Protein AF-T1DEN0-F1 (afdb_monomer_lite)

Sequence (115 aa):
NLKRNLELVDELGVVARQMGRTPAQLALAWVLSRGHDVVPIPGTKRRTYLEENVAAVDVSLTAADLARIEKAVPADLVAGERYPPALQAQAGRWETTGFPSAGHAERGHRRGPRA

pLDDT: mean 83.82, std 19.71, range [38.75, 98.19]

InterPro domains:
  IPR023210 NADP-dependent oxidoreductase domain [PF00248] (3-72)
  IPR036812 NAD(P)-dependent oxidoreductase domain superfamily [G3DSA:3.20.20.100] (1-101)
  IPR036812 NAD(P)-dependent oxidoreductase domain superfamily [SSF51430] (3-83)
  IPR050791 Aldo/Keto Reductase [PTHR43625] (1-93)

Foldseek 3Di:
DVVLVVQLLVLCQVLQVVVVAGSLLLVLLLQVVPDPPGDDDDDDPDPVVVVNNVCSVVDDADPVSNVSSCVSHPPVSDDDDPDDPVCVVVPPCCVVPDDPPPPPPPPPDDDDDDD

Radius of gyration: 21.9 Å; chains: 1; bounding box: 55×48×52 Å

Organism: NCBI:txid410659

Structure (mmCIF, N/CA/C/O backbone):
data_AF-T1DEN0-F1
#
_entry.id   AF-T1DEN0-F1
#
loop_
_atom_site.group_PDB
_atom_site.id
_atom_site.type_symbol
_atom_site.label_atom_id
_atom_site.label_alt_id
_atom_site.label_comp_id
_atom_site.label_asym_id
_atom_site.label_entity_id
_atom_site.label_seq_id
_atom_site.pdbx_PDB_ins_code
_atom_site.Cartn_x
_atom_site.Cartn_y
_atom_site.Cartn_z
_atom_site.occupancy
_atom_site.B_iso_or_equiv
_atom_site.auth_seq_id
_atom_site.auth_comp_id
_atom_site.auth_asym_id
_atom_site.auth_atom_id
_atom_site.pdbx_PDB_model_num
ATOM 1 N N . ASN A 1 1 ? 8.045 9.353 -15.434 1.00 86.88 1 ASN A N 1
ATOM 2 C CA . ASN A 1 1 ? 7.474 8.338 -14.516 1.00 86.88 1 ASN A CA 1
ATOM 3 C C . ASN A 1 1 ? 7.152 8.909 -13.142 1.00 86.88 1 ASN A C 1
ATOM 5 O O . ASN A 1 1 ? 5.986 8.886 -12.790 1.00 86.88 1 ASN A O 1
ATOM 9 N N . LEU A 1 2 ? 8.120 9.479 -12.404 1.00 89.88 2 LEU A N 1
ATOM 10 C CA . LEU A 1 2 ? 7.921 9.890 -11.001 1.00 89.88 2 LEU A CA 1
ATOM 11 C C . LEU A 1 2 ? 6.666 10.749 -10.752 1.00 89.88 2 LEU A C 1
ATOM 13 O O . LEU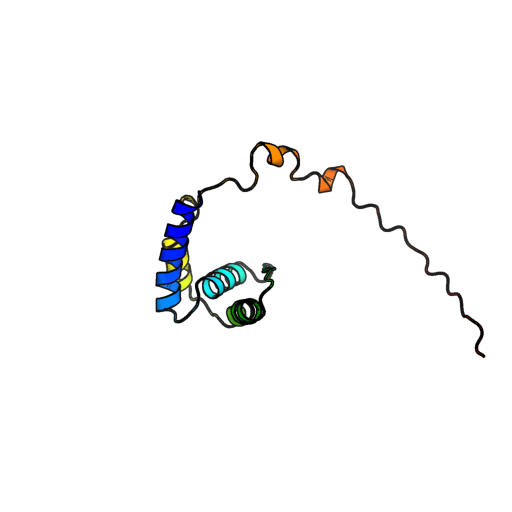 A 1 2 ? 5.817 10.322 -9.985 1.00 89.88 2 LEU A O 1
ATOM 17 N N . LYS A 1 3 ? 6.518 11.903 -11.423 1.00 93.56 3 LYS A N 1
ATOM 18 C CA . LYS A 1 3 ? 5.355 12.797 -11.239 1.00 93.56 3 LYS A CA 1
ATOM 19 C C . LYS A 1 3 ? 4.015 12.067 -11.410 1.00 93.56 3 LYS A C 1
ATOM 21 O O . LYS A 1 3 ? 3.174 12.129 -10.529 1.00 93.56 3 LYS A O 1
ATOM 26 N N . ARG A 1 4 ? 3.862 11.323 -12.509 1.00 92.38 4 ARG A N 1
ATOM 27 C CA . ARG A 1 4 ? 2.643 10.559 -12.810 1.00 92.38 4 ARG A CA 1
ATOM 28 C C . ARG A 1 4 ? 2.337 9.498 -11.753 1.00 92.38 4 ARG A C 1
ATOM 30 O O . ARG A 1 4 ? 1.192 9.321 -11.371 1.00 92.38 4 ARG A O 1
ATOM 37 N N . ASN A 1 5 ? 3.360 8.810 -11.254 1.00 94.31 5 ASN A N 1
ATOM 38 C CA . ASN A 1 5 ? 3.154 7.806 -10.214 1.00 94.31 5 ASN A CA 1
ATOM 39 C C . ASN A 1 5 ? 2.849 8.449 -8.853 1.00 94.31 5 ASN A C 1
ATOM 41 O O . ASN A 1 5 ? 2.134 7.847 -8.064 1.00 94.31 5 ASN A O 1
ATOM 45 N N . LEU A 1 6 ? 3.346 9.661 -8.577 1.00 96.00 6 LEU A N 1
ATOM 46 C CA . LEU A 1 6 ? 2.977 10.407 -7.370 1.00 96.00 6 LEU A CA 1
ATOM 47 C C . LEU A 1 6 ? 1.505 10.828 -7.389 1.00 96.00 6 LEU A C 1
ATOM 49 O O . LEU A 1 6 ? 0.848 10.687 -6.369 1.00 96.00 6 LEU A O 1
ATOM 53 N N . GLU A 1 7 ? 0.970 11.228 -8.546 1.00 95.88 7 GLU A N 1
ATOM 54 C CA . GLU A 1 7 ? -0.466 11.516 -8.697 1.00 95.88 7 GLU A CA 1
ATOM 55 C C . GLU A 1 7 ? -1.320 10.284 -8.326 1.00 95.88 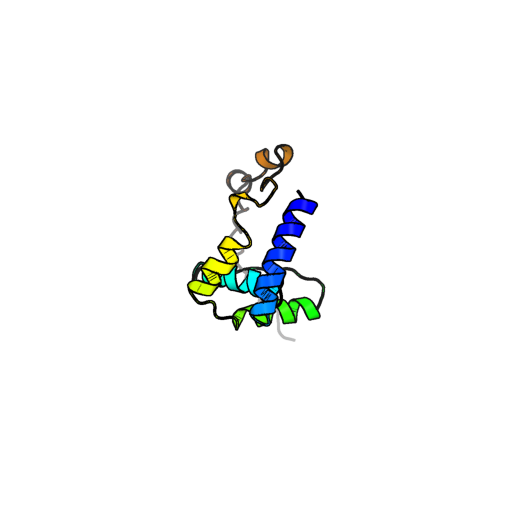7 GLU A C 1
ATOM 57 O O . GLU A 1 7 ? -2.289 10.400 -7.583 1.00 95.88 7 GLU A O 1
ATOM 62 N N . LEU A 1 8 ? -0.909 9.078 -8.737 1.00 96.00 8 LEU A N 1
ATOM 63 C CA . LEU A 1 8 ? -1.580 7.831 -8.337 1.00 96.00 8 LEU A CA 1
ATOM 64 C C . LEU A 1 8 ? -1.437 7.526 -6.835 1.00 96.00 8 LEU A C 1
ATOM 66 O O . LEU A 1 8 ? -2.363 7.009 -6.209 1.00 96.00 8 LEU A O 1
ATOM 70 N N . VAL A 1 9 ? -0.282 7.835 -6.238 1.00 96.12 9 VAL A N 1
ATOM 71 C CA . VAL A 1 9 ? -0.066 7.688 -4.788 1.00 96.12 9 VAL A CA 1
ATOM 72 C C . VAL A 1 9 ? -0.961 8.650 -4.003 1.00 96.12 9 VAL A C 1
ATOM 74 O O . VAL A 1 9 ? -1.483 8.266 -2.955 1.00 96.12 9 VAL A O 1
ATOM 77 N N . ASP A 1 10 ? -1.178 9.866 -4.505 1.00 97.31 10 ASP A N 1
ATOM 78 C CA . ASP A 1 10 ? -2.067 10.849 -3.884 1.00 97.31 10 ASP A CA 1
ATOM 79 C C . ASP A 1 10 ? -3.527 10.372 -3.900 1.00 97.31 10 ASP A C 1
ATOM 81 O O . ASP A 1 10 ? -4.201 10.436 -2.864 1.00 97.31 10 ASP A O 1
ATOM 85 N N . GLU A 1 11 ? -3.986 9.811 -5.023 1.00 97.31 11 GLU A N 1
ATOM 86 C CA . GLU A 1 11 ? -5.315 9.193 -5.150 1.00 97.31 11 GLU A CA 1
ATOM 87 C C . GLU A 1 11 ? -5.487 8.006 -4.193 1.00 97.31 11 GLU A C 1
ATOM 89 O O . GLU A 1 11 ? -6.466 7.934 -3.441 1.00 97.31 11 GLU A O 1
ATOM 94 N N . LEU A 1 12 ? -4.494 7.111 -4.118 1.00 97.69 12 LEU A N 1
ATOM 95 C CA . LEU A 1 12 ? -4.487 6.035 -3.124 1.00 97.69 12 LEU A CA 1
ATOM 96 C C . LEU A 1 12 ? -4.538 6.594 -1.695 1.00 97.69 12 LEU A C 1
ATOM 98 O O . LEU A 1 12 ? -5.208 6.037 -0.824 1.00 97.69 12 LEU A O 1
ATOM 102 N N . GLY A 1 13 ? -3.868 7.720 -1.449 1.00 97.88 13 GLY A N 1
ATOM 103 C CA . GLY A 1 13 ? -3.889 8.411 -0.168 1.00 97.88 13 GLY A CA 1
ATOM 104 C C . GLY A 1 13 ? -5.263 8.958 0.211 1.00 97.88 13 GLY A C 1
ATOM 105 O O . GLY A 1 13 ? -5.611 8.930 1.392 1.00 97.88 13 GLY A O 1
ATOM 106 N N . VAL A 1 14 ? -6.074 9.410 -0.750 1.00 98.19 14 VAL A N 1
ATOM 107 C CA . VAL A 1 14 ? -7.476 9.791 -0.501 1.00 98.19 14 VAL A CA 1
ATOM 108 C C . VAL A 1 14 ? -8.271 8.585 -0.006 1.00 98.19 14 VAL A C 1
ATOM 110 O O . VAL A 1 14 ? -8.949 8.686 1.020 1.00 98.19 14 VAL A O 1
ATOM 113 N N . VAL A 1 15 ? -8.143 7.443 -0.685 1.00 97.81 15 VAL A N 1
ATOM 114 C CA . VAL A 1 15 ? -8.833 6.199 -0.309 1.00 97.81 15 VAL A CA 1
ATOM 115 C C . VAL A 1 15 ? -8.386 5.724 1.073 1.00 97.81 15 VAL A C 1
ATOM 117 O O . VAL A 1 15 ? -9.222 5.452 1.933 1.00 97.81 15 VAL A O 1
ATOM 120 N N . ALA A 1 16 ? -7.079 5.703 1.331 1.00 97.56 16 ALA A N 1
ATOM 121 C CA . ALA A 1 16 ? -6.526 5.283 2.615 1.00 97.56 16 ALA A CA 1
ATOM 122 C C . ALA A 1 16 ? -7.043 6.144 3.773 1.00 97.56 16 ALA A C 1
ATOM 124 O O . ALA A 1 16 ? -7.519 5.604 4.774 1.00 97.56 16 ALA A O 1
ATOM 125 N N . ARG A 1 17 ? -7.059 7.475 3.612 1.00 97.88 17 ARG A N 1
ATOM 126 C CA . ARG A 1 17 ? -7.604 8.393 4.626 1.00 97.88 17 ARG A CA 1
ATOM 127 C C . ARG A 1 17 ? -9.079 8.134 4.916 1.00 97.88 17 ARG A C 1
ATOM 129 O O . ARG A 1 17 ? -9.470 8.149 6.078 1.00 97.88 17 ARG A O 1
ATOM 136 N N . GLN A 1 18 ? -9.886 7.860 3.892 1.00 96.62 18 GLN A N 1
ATOM 137 C CA . GLN A 1 18 ? -11.307 7.529 4.064 1.00 96.62 18 GLN A CA 1
ATOM 138 C C . GLN A 1 18 ? -11.519 6.226 4.845 1.00 96.62 18 GLN A C 1
ATOM 140 O O . GLN A 1 18 ? -12.555 6.063 5.482 1.00 96.62 18 GLN A O 1
ATOM 145 N N . MET A 1 19 ? -10.535 5.327 4.825 1.00 95.56 19 MET A N 1
ATOM 146 C CA . MET A 1 19 ? -10.531 4.067 5.571 1.00 95.56 19 MET A CA 1
ATOM 147 C C . MET A 1 19 ? -9.784 4.161 6.913 1.00 95.56 19 MET A C 1
ATOM 149 O O . MET A 1 19 ? -9.638 3.153 7.605 1.00 95.56 19 MET A O 1
ATOM 153 N N . GLY A 1 20 ? -9.275 5.343 7.282 1.00 96.56 20 GLY A N 1
ATOM 154 C CA . GLY A 1 20 ? -8.473 5.536 8.493 1.00 96.56 20 GLY A CA 1
ATOM 155 C C . GLY A 1 20 ? -7.124 4.808 8.466 1.00 96.56 20 GLY A C 1
ATOM 156 O O . GLY A 1 20 ? -6.616 4.427 9.518 1.00 96.56 20 GLY A O 1
ATOM 157 N N . ARG A 1 21 ? -6.557 4.574 7.277 1.00 97.56 21 ARG A N 1
ATOM 158 C CA . ARG A 1 21 ? -5.284 3.867 7.059 1.00 97.56 21 ARG A CA 1
ATOM 159 C C . ARG A 1 21 ? -4.252 4.767 6.392 1.00 97.56 21 ARG A C 1
ATOM 161 O O . ARG A 1 21 ? -4.591 5.788 5.791 1.00 97.56 21 ARG A O 1
ATOM 168 N N . THR A 1 22 ? -2.984 4.372 6.463 1.00 97.25 22 THR A N 1
ATOM 169 C CA . THR A 1 22 ? -1.934 4.999 5.652 1.00 97.25 22 THR A CA 1
ATOM 170 C C . THR A 1 22 ? -1.909 4.416 4.233 1.00 97.25 22 THR A C 1
ATOM 172 O O . THR A 1 22 ? -2.371 3.289 4.019 1.00 97.25 22 THR A O 1
ATOM 175 N N . PRO A 1 23 ? -1.343 5.133 3.241 1.00 96.75 23 PRO A N 1
ATOM 176 C CA . PRO A 1 23 ? -1.167 4.584 1.897 1.00 96.75 23 PRO A CA 1
ATOM 177 C C . PRO A 1 23 ? -0.338 3.291 1.888 1.00 96.75 23 PRO A C 1
ATOM 179 O O . PRO A 1 23 ? -0.658 2.367 1.146 1.00 96.75 23 PRO A O 1
ATOM 182 N N . ALA A 1 24 ? 0.698 3.198 2.733 1.00 96.12 24 ALA A N 1
ATOM 183 C CA . ALA A 1 24 ? 1.544 2.007 2.813 1.00 96.12 24 ALA A CA 1
ATOM 184 C C . ALA A 1 24 ? 0.784 0.805 3.389 1.00 96.12 24 ALA A C 1
ATOM 186 O O . ALA A 1 24 ? 0.873 -0.293 2.839 1.00 96.12 24 ALA A O 1
ATOM 187 N N . GLN A 1 25 ? -0.017 1.019 4.439 1.00 97.94 25 GLN A N 1
ATOM 188 C CA . GLN A 1 25 ? -0.888 -0.016 4.995 1.00 97.94 25 GLN A CA 1
ATOM 189 C C . GLN A 1 25 ? -1.890 -0.520 3.964 1.00 97.94 25 GLN A C 1
ATOM 191 O O . GLN A 1 25 ? -2.036 -1.727 3.795 1.00 97.94 25 GLN A O 1
ATOM 196 N N . LEU A 1 26 ? -2.551 0.395 3.249 1.00 97.94 26 LEU A N 1
ATOM 197 C CA . LEU A 1 26 ? -3.541 0.029 2.242 1.00 97.94 26 LEU A CA 1
ATOM 198 C C . LEU A 1 26 ? -2.911 -0.757 1.083 1.00 97.94 26 LEU A C 1
ATOM 200 O O . LEU A 1 26 ? -3.469 -1.762 0.648 1.00 97.94 26 LEU A O 1
ATOM 204 N N . ALA A 1 27 ? -1.727 -0.343 0.626 1.00 97.12 27 ALA A N 1
ATOM 205 C CA . ALA A 1 27 ? -0.988 -1.047 -0.417 1.00 97.12 27 ALA A CA 1
ATOM 206 C C . ALA A 1 27 ? -0.582 -2.465 0.020 1.00 97.12 27 ALA A C 1
ATOM 208 O O . ALA A 1 27 ? -0.773 -3.420 -0.732 1.00 97.12 27 ALA A O 1
ATOM 209 N N . LEU A 1 28 ? -0.053 -2.627 1.237 1.00 98.06 28 LEU A N 1
ATOM 210 C CA . LEU A 1 28 ? 0.340 -3.939 1.761 1.00 98.06 28 LEU A CA 1
ATOM 211 C C . LEU A 1 28 ? -0.864 -4.854 1.995 1.00 98.06 28 LEU A C 1
ATOM 213 O O . LEU A 1 28 ? -0.808 -6.024 1.624 1.00 98.06 28 LEU A O 1
ATOM 217 N N . ALA A 1 29 ? -1.960 -4.322 2.535 1.00 98.00 29 ALA A N 1
ATOM 218 C CA . ALA A 1 29 ? -3.209 -5.059 2.707 1.00 98.00 29 ALA A CA 1
ATOM 219 C C . ALA A 1 29 ? -3.768 -5.546 1.362 1.00 98.00 29 ALA A C 1
ATOM 221 O O . ALA A 1 29 ? -4.196 -6.695 1.240 1.00 98.00 29 ALA A O 1
ATOM 222 N N . TRP A 1 30 ? -3.695 -4.709 0.320 1.00 97.81 30 TRP A N 1
ATOM 223 C CA . TRP A 1 30 ? -4.078 -5.116 -1.030 1.00 97.81 30 TRP A CA 1
ATOM 224 C C . TRP A 1 30 ? -3.195 -6.260 -1.544 1.00 97.81 30 TRP A C 1
ATOM 226 O O . TRP A 1 30 ? -3.737 -7.245 -2.040 1.00 97.81 30 TRP A O 1
ATOM 236 N N . VAL A 1 31 ? -1.867 -6.203 -1.365 1.00 97.06 31 VAL A N 1
ATOM 237 C CA . VAL A 1 31 ? -0.961 -7.301 -1.769 1.00 97.06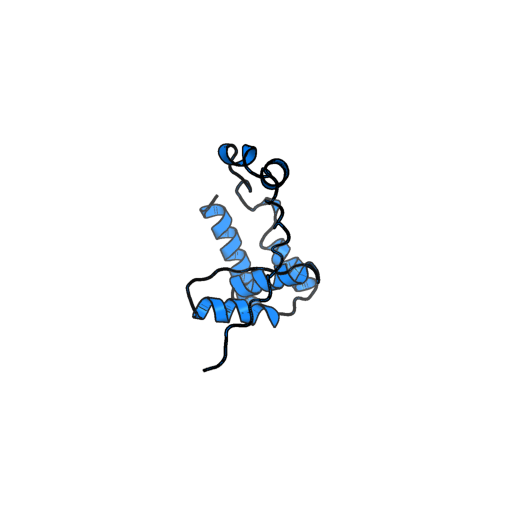 31 VAL A CA 1
ATOM 238 C C . VAL A 1 31 ? -1.298 -8.602 -1.036 1.00 97.06 31 VAL A C 1
ATOM 240 O O . VAL A 1 31 ? -1.433 -9.644 -1.675 1.00 97.06 31 VAL A O 1
ATOM 243 N N . LEU A 1 32 ? -1.492 -8.538 0.282 1.00 97.00 32 LEU A N 1
ATOM 244 C CA . LEU A 1 32 ? -1.867 -9.691 1.110 1.00 97.00 32 LEU A CA 1
ATOM 245 C C . LEU A 1 32 ? -3.213 -10.302 0.685 1.00 97.00 32 LEU A C 1
ATOM 247 O O . LEU A 1 32 ? -3.418 -11.504 0.813 1.00 97.00 32 LEU A O 1
ATOM 251 N N . SER A 1 33 ? -4.120 -9.503 0.118 1.00 96.69 33 SER A N 1
ATOM 252 C CA . SER A 1 33 ? -5.424 -9.974 -0.365 1.00 96.69 33 SER A CA 1
ATOM 253 C C . SER A 1 33 ? -5.380 -10.743 -1.696 1.00 96.69 33 SER A C 1
ATOM 255 O O . SER A 1 33 ? -6.432 -11.119 -2.218 1.00 96.69 33 SER A O 1
ATOM 257 N N . ARG A 1 34 ? -4.208 -10.912 -2.332 1.00 95.81 34 ARG A N 1
ATOM 258 C CA . ARG A 1 34 ? -4.077 -11.562 -3.659 1.00 95.81 34 ARG A CA 1
ATOM 259 C C . ARG A 1 34 ? -3.957 -13.076 -3.611 1.00 95.81 34 ARG A C 1
ATOM 261 O O . ARG A 1 34 ? -4.197 -13.715 -4.629 1.00 95.81 34 ARG A O 1
ATOM 268 N N . GLY A 1 35 ? -3.676 -13.641 -2.447 1.00 93.50 35 GLY A N 1
ATOM 269 C CA . GLY A 1 35 ? -3.624 -15.082 -2.261 1.00 93.50 35 GLY A CA 1
ATOM 270 C C . GLY A 1 35 ? -2.914 -15.441 -0.967 1.00 93.50 35 GLY A C 1
ATOM 271 O O . GLY A 1 35 ? -2.098 -14.674 -0.460 1.00 93.50 35 GLY A O 1
ATOM 272 N N . HIS A 1 36 ? -3.213 -16.623 -0.435 1.00 91.88 36 HIS A N 1
ATOM 273 C CA . HIS A 1 36 ? -2.546 -17.143 0.764 1.00 91.88 36 HIS A CA 1
ATOM 274 C C . HIS A 1 36 ? -1.069 -17.501 0.524 1.00 91.88 36 HIS A C 1
ATOM 276 O O . HIS A 1 36 ? -0.311 -17.687 1.472 1.00 91.88 36 HIS A O 1
ATOM 282 N N . ASP A 1 37 ? -0.666 -17.598 -0.738 1.00 96.31 37 ASP A N 1
ATOM 283 C CA . ASP A 1 37 ? 0.682 -17.856 -1.234 1.00 96.31 37 ASP A CA 1
ATOM 284 C C . ASP A 1 37 ? 1.471 -16.569 -1.546 1.00 96.31 37 ASP A C 1
ATOM 286 O O . ASP A 1 37 ? 2.633 -16.632 -1.952 1.00 96.31 37 ASP A O 1
ATOM 290 N N . VAL A 1 38 ? 0.876 -15.392 -1.321 1.00 95.38 38 VAL A N 1
ATOM 291 C CA . VAL A 1 38 ? 1.515 -14.092 -1.549 1.00 95.38 38 VAL A CA 1
ATOM 292 C C . VAL A 1 38 ? 2.054 -13.532 -0.234 1.00 95.38 38 VAL A C 1
ATOM 294 O O . VAL A 1 38 ? 1.300 -13.133 0.650 1.00 95.38 38 VAL A O 1
ATOM 297 N N . VAL A 1 39 ? 3.383 -13.447 -0.120 1.00 95.12 39 VAL A N 1
ATOM 298 C CA . VAL A 1 39 ? 4.066 -12.913 1.070 1.00 95.12 39 VAL A CA 1
ATOM 299 C C . VAL A 1 39 ? 4.881 -11.667 0.693 1.00 95.12 39 VAL A C 1
ATOM 301 O O . VAL A 1 39 ? 5.943 -11.798 0.078 1.00 95.12 39 VAL A O 1
ATOM 304 N N . PRO A 1 40 ? 4.423 -10.444 1.029 1.00 94.88 40 PRO A N 1
ATOM 305 C CA . PRO A 1 40 ? 5.201 -9.237 0.781 1.00 94.88 40 PRO A CA 1
ATOM 306 C C . PRO A 1 40 ? 6.432 -9.188 1.697 1.00 94.88 40 PRO A C 1
ATOM 308 O O . PRO A 1 40 ? 6.357 -9.516 2.879 1.00 94.88 40 PRO A O 1
ATOM 311 N N . ILE A 1 41 ? 7.560 -8.706 1.167 1.00 96.62 41 ILE A N 1
ATOM 312 C CA . ILE A 1 41 ? 8.815 -8.523 1.919 1.00 96.62 41 ILE A CA 1
ATOM 313 C C . ILE A 1 41 ? 9.158 -7.023 1.953 1.00 96.62 41 ILE A C 1
ATOM 315 O O . ILE A 1 41 ? 10.087 -6.578 1.270 1.00 96.62 41 ILE A O 1
ATOM 319 N N . PRO A 1 42 ? 8.375 -6.191 2.670 1.00 95.50 42 PRO A N 1
ATOM 320 C CA . PRO A 1 42 ? 8.598 -4.755 2.676 1.00 95.50 42 PRO A CA 1
ATOM 321 C C . PRO A 1 42 ? 9.875 -4.406 3.445 1.00 95.50 42 PRO A C 1
ATOM 323 O O . PRO A 1 42 ? 10.000 -4.653 4.644 1.00 95.50 42 PRO A O 1
ATOM 326 N N . GLY A 1 43 ? 10.827 -3.786 2.751 1.00 95.75 43 GLY A N 1
ATOM 327 C CA . GLY A 1 43 ? 12.057 -3.282 3.352 1.00 95.75 43 GLY A CA 1
ATOM 328 C C . GLY A 1 43 ? 11.895 -1.858 3.883 1.00 95.75 43 GLY A C 1
ATOM 329 O O . GLY A 1 43 ? 11.414 -0.970 3.182 1.00 95.75 43 GLY A O 1
ATOM 330 N N . THR A 1 44 ? 12.362 -1.604 5.103 1.00 96.81 44 THR A N 1
ATOM 331 C CA . THR A 1 44 ? 12.483 -0.250 5.660 1.00 96.81 44 THR A CA 1
ATOM 332 C C . THR A 1 44 ? 13.678 -0.157 6.604 1.00 96.81 44 THR A C 1
ATOM 334 O O . THR A 1 44 ? 14.065 -1.134 7.236 1.00 96.81 44 THR A O 1
ATOM 337 N N . LYS A 1 45 ? 14.269 1.038 6.707 1.00 97.81 45 LYS A N 1
ATOM 338 C CA . LYS A 1 45 ? 15.350 1.352 7.660 1.00 97.81 45 LYS A CA 1
ATOM 339 C C . LYS A 1 45 ? 14.842 2.015 8.946 1.00 97.81 45 LYS A C 1
ATOM 341 O O . LYS A 1 45 ? 15.625 2.261 9.856 1.00 97.81 45 LYS A O 1
ATOM 346 N N . ARG A 1 46 ? 13.555 2.373 9.002 1.00 98.19 46 ARG A N 1
ATOM 347 C CA . ARG A 1 46 ? 12.947 3.143 10.096 1.00 98.19 46 ARG A CA 1
ATOM 348 C C . ARG A 1 46 ? 11.952 2.278 10.854 1.00 98.19 46 ARG A C 1
ATOM 350 O O . ARG A 1 46 ? 11.046 1.720 10.240 1.00 98.19 46 ARG A O 1
ATOM 357 N N . ARG A 1 47 ? 12.100 2.225 12.181 1.00 97.94 47 ARG A N 1
ATOM 358 C CA . ARG A 1 47 ? 11.228 1.442 13.068 1.00 97.94 47 ARG A CA 1
ATOM 359 C C . ARG A 1 47 ? 9.758 1.855 12.962 1.00 97.94 47 ARG A C 1
ATOM 361 O O . ARG A 1 47 ? 8.907 0.988 12.871 1.00 97.94 47 ARG A O 1
ATOM 368 N N . THR A 1 48 ? 9.476 3.151 12.874 1.00 97.25 48 THR A N 1
ATOM 369 C CA . THR A 1 48 ? 8.103 3.658 12.714 1.00 97.25 48 THR A CA 1
ATOM 370 C C . THR A 1 48 ? 7.411 3.098 11.470 1.00 97.25 48 THR A C 1
ATOM 372 O O . THR A 1 48 ? 6.248 2.724 11.521 1.00 97.25 48 THR A O 1
ATOM 375 N N . TYR A 1 49 ? 8.135 2.961 10.356 1.00 97.25 49 TYR A N 1
ATOM 376 C CA . TYR A 1 49 ? 7.588 2.356 9.138 1.00 97.25 49 TYR A CA 1
ATOM 377 C C . TYR A 1 49 ? 7.502 0.836 9.222 1.00 97.25 49 TYR A C 1
ATOM 379 O O . TYR A 1 49 ? 6.663 0.244 8.559 1.00 97.25 49 TYR A O 1
ATOM 387 N N . LEU A 1 50 ? 8.358 0.189 10.018 1.00 97.56 50 LEU A N 1
ATOM 388 C CA . LEU A 1 50 ? 8.205 -1.237 10.296 1.00 97.56 50 LEU A CA 1
ATOM 389 C C . LEU A 1 50 ? 6.888 -1.475 11.041 1.00 97.56 50 LEU A C 1
ATOM 391 O O . LEU A 1 50 ? 6.118 -2.336 10.639 1.00 97.56 50 LEU A O 1
ATOM 395 N N . GLU A 1 51 ? 6.622 -0.686 12.080 1.00 96.88 51 GLU A N 1
ATOM 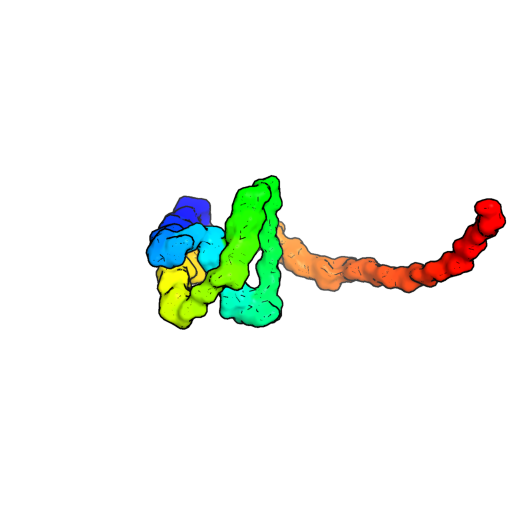396 C CA . GLU A 1 51 ? 5.38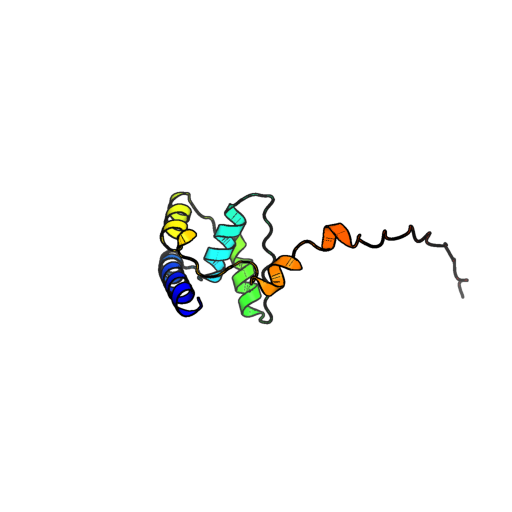2 -0.747 12.861 1.00 96.88 51 GLU A CA 1
ATOM 397 C C . GLU A 1 51 ? 4.156 -0.467 11.977 1.00 96.88 51 GLU A C 1
ATOM 399 O O . GLU A 1 51 ? 3.183 -1.219 12.014 1.00 96.88 51 GLU A O 1
ATOM 404 N N . GLU A 1 52 ? 4.234 0.545 11.108 1.00 96.75 52 GLU A N 1
ATOM 405 C CA . GLU A 1 52 ? 3.188 0.847 10.125 1.00 96.75 52 GLU A CA 1
ATOM 406 C C . GLU A 1 52 ? 2.942 -0.315 9.148 1.00 96.75 52 GLU A C 1
ATOM 408 O O . GLU A 1 52 ? 1.790 -0.693 8.934 1.00 96.75 52 GLU A O 1
ATOM 413 N N . ASN A 1 53 ? 4.008 -0.908 8.597 1.00 97.56 53 ASN A N 1
ATOM 414 C CA . ASN A 1 53 ? 3.924 -2.036 7.667 1.00 97.56 53 ASN A CA 1
ATOM 415 C C . ASN A 1 53 ? 3.340 -3.287 8.331 1.00 97.56 53 ASN A C 1
ATOM 417 O O . ASN A 1 53 ? 2.546 -3.988 7.712 1.00 97.56 53 ASN A O 1
ATOM 421 N N . VAL A 1 54 ? 3.726 -3.571 9.580 1.00 97.19 54 VAL A N 1
ATOM 422 C CA . VAL A 1 54 ? 3.204 -4.715 10.343 1.00 97.19 54 VAL A CA 1
ATOM 423 C C . VAL A 1 54 ? 1.707 -4.555 10.577 1.00 97.19 54 VAL A C 1
ATOM 425 O O . VAL A 1 54 ? 0.966 -5.498 10.340 1.00 97.19 54 VAL A O 1
ATOM 428 N N . ALA A 1 55 ? 1.238 -3.358 10.936 1.00 97.00 55 ALA A N 1
ATOM 429 C CA . ALA A 1 55 ? -0.185 -3.092 11.153 1.00 97.00 55 ALA A CA 1
ATOM 430 C C . ALA A 1 55 ? -1.067 -3.269 9.895 1.00 97.00 55 ALA A C 1
ATOM 432 O O . ALA A 1 55 ? -2.292 -3.266 10.001 1.00 97.00 55 ALA A O 1
ATOM 433 N N . ALA A 1 56 ? -0.481 -3.441 8.703 1.00 97.56 56 ALA A N 1
ATOM 434 C CA . ALA A 1 56 ? -1.230 -3.759 7.489 1.00 97.56 56 ALA A CA 1
ATOM 435 C C . ALA A 1 56 ? -1.886 -5.151 7.527 1.00 97.56 56 ALA A C 1
ATOM 437 O O . ALA A 1 56 ? -2.886 -5.357 6.843 1.00 97.56 56 ALA A O 1
ATOM 438 N N . VAL A 1 57 ? -1.359 -6.095 8.319 1.00 96.19 57 VAL A N 1
ATOM 439 C CA . VAL A 1 57 ? -1.908 -7.465 8.412 1.00 96.19 57 VAL A CA 1
ATOM 440 C C . VAL A 1 57 ? -3.302 -7.504 9.039 1.00 96.19 57 VAL A C 1
ATOM 442 O O . VAL A 1 57 ? -4.080 -8.405 8.747 1.00 96.19 57 VAL A O 1
ATOM 445 N N . ASP A 1 58 ? -3.633 -6.500 9.853 1.00 96.06 58 ASP A N 1
ATOM 446 C CA . ASP A 1 58 ? -4.928 -6.377 10.527 1.00 96.06 58 ASP A CA 1
ATOM 447 C C . ASP A 1 58 ? -5.971 -5.638 9.667 1.00 96.06 58 ASP A C 1
ATOM 449 O O . ASP A 1 58 ? -7.115 -5.427 10.082 1.00 96.06 58 ASP A O 1
ATOM 453 N N . VAL A 1 59 ? -5.598 -5.202 8.459 1.00 97.00 59 VAL A N 1
ATOM 454 C CA . VAL A 1 59 ? -6.496 -4.495 7.543 1.00 97.00 59 VAL A CA 1
ATOM 455 C C . VAL A 1 59 ? -7.263 -5.509 6.700 1.00 97.00 59 VAL A C 1
ATOM 457 O O . VAL A 1 59 ? -6.741 -6.090 5.754 1.00 97.00 59 VAL A O 1
ATOM 460 N N . SER A 1 60 ? -8.544 -5.682 7.019 1.00 95.00 60 SER A N 1
ATOM 461 C CA . SER A 1 60 ? -9.473 -6.454 6.190 1.00 95.00 60 SER A CA 1
ATOM 462 C C . SER A 1 60 ? -10.048 -5.584 5.074 1.00 95.00 60 SER A C 1
ATOM 464 O O . SER A 1 60 ? -10.564 -4.499 5.344 1.00 95.00 60 SER A O 1
ATOM 466 N N . LEU A 1 61 ? -9.981 -6.066 3.832 1.00 97.19 61 LEU A N 1
ATOM 467 C CA . LEU A 1 61 ? -10.530 -5.391 2.656 1.00 97.19 61 LEU A CA 1
ATOM 468 C C . LEU A 1 61 ? -11.736 -6.164 2.128 1.00 97.19 61 LEU A C 1
ATOM 470 O O . LEU A 1 61 ? -11.643 -7.355 1.828 1.00 97.19 61 LEU A O 1
ATOM 474 N N . THR A 1 62 ? -12.869 -5.485 1.992 1.00 97.50 62 THR A N 1
ATOM 475 C CA . THR A 1 62 ? -14.041 -6.042 1.315 1.00 97.50 62 THR A CA 1
ATOM 476 C C . THR A 1 62 ? -13.862 -5.998 -0.204 1.00 97.50 62 THR A C 1
ATOM 478 O O . THR A 1 62 ? -12.999 -5.294 -0.730 1.00 97.50 62 THR A O 1
ATOM 481 N N . ALA A 1 63 ? -14.727 -6.694 -0.946 1.00 97.75 63 ALA A N 1
ATOM 482 C CA . ALA A 1 63 ? -14.743 -6.603 -2.409 1.00 97.75 63 ALA A CA 1
ATOM 483 C C . ALA A 1 63 ? -14.946 -5.157 -2.913 1.00 97.75 63 ALA A C 1
ATOM 485 O O . ALA A 1 63 ? -14.370 -4.766 -3.926 1.00 97.75 63 ALA A O 1
ATOM 486 N N . ALA A 1 64 ? -15.727 -4.350 -2.186 1.00 97.56 64 ALA A N 1
ATOM 487 C CA . ALA A 1 64 ? -15.939 -2.944 -2.516 1.00 97.56 64 ALA A CA 1
ATOM 488 C C . ALA A 1 64 ? -14.676 -2.100 -2.282 1.00 97.56 64 ALA A C 1
ATOM 490 O O . ALA A 1 64 ? -14.361 -1.232 -3.098 1.00 97.56 64 ALA A O 1
ATOM 491 N N . ASP A 1 65 ? -13.930 -2.378 -1.210 1.00 97.44 65 ASP A N 1
ATOM 492 C CA . ASP A 1 65 ? -12.660 -1.700 -0.935 1.00 97.44 65 ASP A CA 1
ATOM 493 C C . ASP A 1 65 ? -11.626 -2.023 -2.012 1.00 97.44 65 ASP A C 1
ATOM 495 O O . ASP A 1 65 ? -10.981 -1.118 -2.536 1.00 97.44 65 ASP A O 1
ATOM 499 N N . LEU A 1 66 ? -11.521 -3.297 -2.403 1.00 97.69 66 LEU A N 1
ATOM 500 C CA . LEU A 1 66 ? -10.633 -3.734 -3.481 1.00 97.69 66 LEU A CA 1
ATOM 501 C C . LEU A 1 66 ? -10.954 -3.019 -4.795 1.00 97.69 66 LEU A C 1
ATOM 503 O O . LEU A 1 66 ? -10.061 -2.430 -5.402 1.00 97.69 66 LEU A O 1
ATOM 507 N N . ALA A 1 67 ? -12.232 -2.977 -5.181 1.00 97.19 67 ALA A N 1
ATOM 508 C CA . ALA A 1 67 ? -12.666 -2.261 -6.377 1.00 97.19 67 ALA A CA 1
ATOM 509 C C . ALA A 1 67 ? -12.345 -0.757 -6.303 1.00 97.19 67 ALA A C 1
ATOM 511 O O . ALA A 1 67 ? -11.983 -0.139 -7.305 1.00 97.19 67 ALA A O 1
ATOM 512 N N . ARG A 1 68 ? -12.450 -0.149 -5.114 1.00 96.94 68 ARG A N 1
ATOM 513 C CA . ARG A 1 68 ? -12.110 1.262 -4.899 1.00 96.94 68 ARG A CA 1
ATOM 514 C C . ARG A 1 68 ? -10.613 1.522 -5.044 1.00 96.94 68 ARG A C 1
ATOM 516 O O . ARG A 1 68 ? -10.242 2.504 -5.683 1.00 96.94 68 ARG A O 1
ATOM 523 N N . ILE A 1 69 ? -9.774 0.658 -4.477 1.00 97.31 69 ILE A N 1
ATOM 524 C CA . ILE A 1 69 ? -8.309 0.734 -4.577 1.00 97.31 69 ILE A CA 1
ATOM 525 C C . ILE A 1 69 ? -7.873 0.587 -6.037 1.00 97.31 69 ILE A C 1
ATOM 527 O O . ILE A 1 69 ? -7.123 1.419 -6.540 1.00 97.31 69 ILE A O 1
ATOM 531 N N . GLU A 1 70 ? -8.385 -0.426 -6.735 1.00 96.19 70 GLU A N 1
ATOM 532 C CA . GLU A 1 70 ? -8.033 -0.720 -8.131 1.00 96.19 70 GLU A CA 1
ATOM 533 C C . GLU A 1 70 ? -8.510 0.376 -9.091 1.00 96.19 70 GLU A C 1
ATOM 535 O O . GLU A 1 70 ? -7.828 0.696 -10.061 1.00 96.19 70 GLU A O 1
ATOM 540 N N . LYS A 1 71 ? -9.641 1.024 -8.787 1.00 96.44 71 LYS A N 1
ATOM 541 C CA . LYS A 1 71 ? -10.094 2.211 -9.520 1.00 96.44 71 LYS A CA 1
ATOM 542 C C . LYS A 1 71 ? -9.208 3.435 -9.269 1.00 96.44 71 LYS A C 1
ATOM 544 O O . LYS A 1 71 ? -9.029 4.234 -10.183 1.00 96.44 71 LYS A O 1
ATOM 549 N N . ALA A 1 72 ? -8.699 3.611 -8.048 1.00 95.88 72 ALA A N 1
ATOM 550 C CA . ALA A 1 72 ? -7.822 4.731 -7.700 1.00 95.88 72 ALA A CA 1
ATOM 551 C C . ALA A 1 72 ? -6.418 4.581 -8.305 1.00 95.88 72 ALA A C 1
ATOM 553 O O . ALA A 1 72 ? -5.803 5.577 -8.681 1.00 95.88 72 ALA A O 1
ATOM 554 N N . VAL A 1 73 ? -5.929 3.344 -8.444 1.00 95.38 73 VAL A N 1
ATOM 555 C CA . VAL A 1 73 ? -4.629 3.042 -9.059 1.00 95.38 73 VAL A CA 1
ATOM 556 C C . VAL A 1 73 ? -4.786 1.997 -10.172 1.00 95.38 73 VAL A C 1
ATOM 558 O O . VAL A 1 73 ? -4.431 0.830 -9.981 1.00 95.38 73 VAL A O 1
ATOM 561 N N . PRO A 1 74 ? -5.294 2.390 -11.355 1.00 93.81 74 PRO A N 1
ATOM 562 C CA . PRO A 1 74 ? -5.372 1.492 -12.500 1.00 93.81 74 PRO A CA 1
ATOM 563 C C . PRO A 1 74 ? -3.971 1.078 -12.969 1.00 93.81 74 PRO A C 1
ATOM 565 O O . PRO A 1 74 ? -3.075 1.915 -13.123 1.00 93.81 74 PRO A O 1
ATOM 568 N N . ALA A 1 75 ? -3.770 -0.221 -13.198 1.00 88.50 75 ALA A N 1
ATOM 569 C CA . ALA A 1 75 ? -2.457 -0.783 -13.520 1.00 88.50 75 ALA A CA 1
ATOM 570 C C . ALA A 1 75 ? -1.864 -0.231 -14.830 1.00 88.50 75 ALA A C 1
ATOM 572 O O . ALA A 1 75 ? -0.651 -0.062 -14.939 1.00 88.50 75 ALA A O 1
ATOM 573 N N . ASP A 1 76 ? -2.714 0.094 -15.803 1.00 90.75 76 ASP A N 1
ATOM 574 C CA . ASP A 1 76 ? -2.357 0.677 -17.099 1.00 90.75 76 ASP A CA 1
ATOM 575 C C . ASP A 1 76 ? -1.871 2.133 -17.002 1.00 90.75 76 ASP A C 1
ATOM 577 O O . ASP A 1 76 ? -1.239 2.644 -17.929 1.00 90.75 76 ASP A O 1
ATOM 581 N N . LEU A 1 77 ? -2.116 2.809 -15.875 1.00 90.19 77 LEU A N 1
ATOM 582 C CA . LEU A 1 77 ? -1.684 4.189 -15.663 1.00 90.19 77 LEU A CA 1
ATOM 583 C C . LEU A 1 77 ? -0.325 4.311 -14.965 1.00 90.19 77 LEU A C 1
ATOM 585 O O . LEU A 1 77 ? 0.268 5.398 -15.022 1.00 90.19 77 LEU A O 1
ATOM 589 N N . VAL A 1 78 ? 0.180 3.230 -14.359 1.00 90.62 78 VAL A N 1
ATOM 590 C CA . VAL A 1 78 ? 1.493 3.188 -13.699 1.00 90.62 78 VAL A CA 1
ATOM 591 C C . VAL A 1 78 ? 2.598 3.300 -14.747 1.00 90.62 78 VAL A C 1
ATOM 593 O O . VAL A 1 78 ? 2.724 2.479 -15.650 1.00 90.62 78 VAL A O 1
ATOM 596 N N . ALA A 1 79 ? 3.430 4.332 -14.626 1.00 90.75 79 ALA A N 1
ATOM 597 C CA . ALA A 1 79 ? 4.458 4.635 -15.609 1.00 90.75 79 ALA A CA 1
ATOM 598 C C . ALA A 1 79 ? 5.807 3.992 -15.255 1.00 90.75 79 ALA A C 1
ATOM 600 O O . ALA A 1 79 ? 6.365 4.245 -14.182 1.00 90.75 79 ALA A O 1
ATOM 601 N N . GLY A 1 80 ? 6.380 3.262 -16.212 1.00 87.00 80 GLY A N 1
ATOM 602 C CA . GLY A 1 80 ? 7.734 2.710 -16.159 1.00 87.00 80 GLY A CA 1
ATOM 603 C C . GLY A 1 80 ? 7.799 1.237 -16.544 1.00 87.00 80 GLY A C 1
ATOM 604 O O . GLY A 1 80 ? 6.844 0.491 -16.369 1.00 87.00 80 GLY A O 1
ATOM 605 N N . GLU A 1 81 ? 8.949 0.821 -17.066 1.00 83.25 81 GLU A N 1
ATOM 606 C CA . GLU A 1 81 ? 9.230 -0.582 -17.366 1.00 83.25 81 GLU A CA 1
ATOM 607 C C . GLU A 1 81 ? 9.788 -1.285 -16.123 1.00 83.25 81 GLU A C 1
ATOM 609 O O . GLU A 1 81 ? 10.544 -0.691 -15.349 1.00 83.25 81 GLU A O 1
ATOM 614 N N . ARG A 1 82 ? 9.450 -2.569 -15.935 1.00 75.75 82 ARG A N 1
ATOM 615 C CA . ARG A 1 82 ? 9.988 -3.388 -14.831 1.00 75.75 82 ARG A CA 1
ATOM 616 C C . ARG A 1 82 ? 11.516 -3.488 -14.885 1.00 75.75 82 ARG A C 1
ATOM 618 O O . ARG A 1 82 ? 12.168 -3.479 -13.845 1.00 75.75 82 ARG A O 1
ATOM 625 N N . TYR A 1 83 ? 12.067 -3.570 -16.091 1.00 78.62 83 TYR A N 1
ATOM 626 C CA . TYR A 1 83 ? 13.496 -3.498 -16.353 1.00 78.62 83 TYR A CA 1
ATOM 627 C C . TYR A 1 83 ? 13.722 -2.469 -17.454 1.00 78.62 83 TYR A C 1
ATOM 629 O O . TYR A 1 83 ? 13.097 -2.602 -18.500 1.00 78.62 83 TYR A O 1
ATOM 637 N N . PRO A 1 84 ? 14.620 -1.488 -17.262 1.00 76.62 84 PRO A N 1
ATOM 638 C CA . PRO A 1 84 ? 15.107 -0.681 -18.369 1.00 76.62 84 PRO A CA 1
ATOM 639 C C . PRO A 1 84 ? 15.659 -1.593 -19.476 1.00 76.62 84 PRO A C 1
ATOM 641 O O . PRO A 1 84 ? 16.251 -2.627 -19.140 1.00 76.62 84 PRO A O 1
ATOM 644 N N . PRO A 1 85 ? 15.597 -1.204 -20.760 1.00 73.44 85 PRO A N 1
ATOM 645 C CA . PRO A 1 85 ? 16.002 -2.076 -21.867 1.00 73.44 85 PRO A CA 1
ATOM 646 C C . PRO A 1 85 ? 17.440 -2.603 -21.721 1.00 73.44 85 PRO A C 1
ATOM 648 O O . PRO A 1 85 ? 17.731 -3.760 -22.014 1.00 73.44 85 PRO A O 1
ATOM 651 N N . ALA A 1 86 ? 18.333 -1.782 -21.155 1.00 74.94 86 ALA A N 1
ATOM 652 C CA . ALA A 1 86 ? 19.725 -2.141 -20.877 1.00 74.94 86 ALA A CA 1
ATOM 653 C C . ALA A 1 86 ? 19.906 -3.244 -19.809 1.00 74.94 86 ALA A C 1
ATOM 655 O O . ALA A 1 86 ? 20.914 -3.948 -19.815 1.00 74.94 86 ALA A O 1
ATOM 656 N N . LEU A 1 87 ? 18.950 -3.405 -18.888 1.00 71.75 87 LEU A N 1
ATOM 657 C CA . LEU A 1 87 ? 18.970 -4.426 -17.832 1.00 71.75 87 LEU A CA 1
ATOM 658 C C . LEU A 1 87 ? 18.098 -5.642 -18.170 1.00 71.75 87 LEU A C 1
ATOM 660 O O . LEU A 1 87 ? 18.284 -6.708 -17.582 1.00 71.75 87 LEU A O 1
ATOM 664 N N . GLN A 1 88 ? 17.193 -5.516 -19.143 1.00 70.69 88 GLN A N 1
ATOM 665 C CA . GLN A 1 88 ? 16.292 -6.588 -19.563 1.00 70.69 88 GLN A CA 1
ATOM 666 C C . GLN A 1 88 ? 17.049 -7.808 -20.112 1.00 70.69 88 GLN A C 1
ATOM 668 O O . GLN A 1 88 ? 16.658 -8.935 -19.836 1.00 70.69 88 GLN A O 1
ATOM 673 N N . ALA A 1 89 ? 18.198 -7.599 -20.768 1.00 67.81 89 ALA A N 1
ATOM 674 C CA . ALA A 1 89 ? 19.081 -8.674 -21.238 1.00 67.81 89 ALA A CA 1
ATOM 675 C C . ALA A 1 89 ? 19.839 -9.422 -20.115 1.00 67.81 89 ALA A C 1
ATOM 677 O O . ALA A 1 89 ? 20.477 -10.443 -20.371 1.00 67.81 89 ALA A O 1
ATOM 678 N N . GLN A 1 90 ? 19.828 -8.912 -18.877 1.00 66.31 90 GLN A N 1
ATOM 679 C CA . GLN A 1 90 ? 20.482 -9.551 -17.724 1.00 66.31 90 GLN A CA 1
ATOM 680 C C . GLN A 1 90 ? 19.491 -10.202 -16.751 1.00 66.31 90 GLN A C 1
ATOM 682 O O . GLN A 1 90 ? 19.878 -11.092 -15.987 1.00 66.31 90 GLN A O 1
ATOM 687 N N . ALA A 1 91 ? 18.229 -9.768 -16.764 1.00 64.12 91 ALA A N 1
ATOM 688 C CA . ALA A 1 91 ? 17.168 -10.333 -15.943 1.00 64.12 91 ALA A CA 1
ATOM 689 C C . ALA A 1 91 ? 16.859 -11.772 -16.403 1.00 64.12 91 ALA A C 1
ATOM 691 O O . ALA A 1 91 ? 16.502 -11.987 -17.553 1.00 64.12 91 ALA A O 1
ATOM 692 N N . GLY A 1 92 ? 17.026 -12.760 -15.515 1.00 59.22 92 GLY A N 1
ATOM 693 C CA . GLY A 1 92 ? 16.809 -14.187 -15.824 1.00 59.22 92 GLY A CA 1
ATOM 694 C C . GLY A 1 92 ? 18.073 -15.054 -15.847 1.00 59.22 92 GLY A C 1
ATOM 695 O O . GLY A 1 92 ? 17.977 -16.275 -15.859 1.00 59.22 92 GLY A O 1
ATOM 696 N N . ARG A 1 93 ? 19.279 -14.469 -15.740 1.00 61.31 93 ARG A N 1
ATOM 697 C CA . ARG A 1 93 ? 20.539 -15.247 -15.713 1.00 61.31 93 ARG A CA 1
ATOM 698 C C . ARG A 1 93 ? 20.700 -16.217 -14.532 1.00 61.31 93 ARG A C 1
ATOM 700 O O . ARG A 1 93 ? 21.665 -16.982 -14.505 1.00 61.31 93 ARG A O 1
ATOM 707 N N . TRP A 1 94 ? 19.786 -16.210 -13.563 1.00 59.28 94 TRP A N 1
ATOM 708 C CA . TRP A 1 94 ? 19.762 -17.211 -12.495 1.00 59.28 94 TRP A CA 1
ATOM 709 C C . TRP A 1 94 ? 19.445 -18.625 -13.022 1.00 59.28 94 TRP A C 1
ATOM 711 O O . TRP A 1 94 ? 19.870 -19.592 -12.399 1.00 59.28 94 TRP A O 1
ATOM 721 N N . GLU A 1 95 ? 18.814 -18.760 -14.196 1.00 56.72 95 GLU A N 1
ATOM 722 C CA . GLU A 1 95 ? 18.600 -20.053 -14.871 1.00 56.72 95 GLU A CA 1
ATOM 723 C C . GLU A 1 95 ? 19.875 -20.580 -15.550 1.00 56.72 95 GLU A C 1
ATOM 725 O O . GLU A 1 95 ? 20.166 -21.771 -15.504 1.00 56.72 95 GLU A O 1
ATOM 730 N N . THR A 1 96 ? 20.683 -19.696 -16.145 1.00 56.97 96 THR A N 1
ATOM 731 C CA . THR A 1 96 ? 21.868 -20.084 -16.935 1.00 56.97 96 THR A CA 1
ATOM 732 C C . THR A 1 96 ? 23.140 -20.279 -16.118 1.00 56.97 96 THR A C 1
ATOM 734 O O . THR A 1 96 ? 24.065 -20.930 -16.591 1.00 56.97 96 THR A O 1
ATOM 737 N N . THR A 1 97 ? 23.230 -19.692 -14.923 1.00 58.72 97 THR A N 1
ATOM 738 C CA . THR A 1 97 ? 24.484 -19.716 -14.142 1.00 58.72 97 THR A CA 1
ATOM 739 C C . THR A 1 97 ? 24.533 -20.866 -13.134 1.00 58.72 97 THR A C 1
ATOM 741 O O . THR A 1 97 ? 25.605 -21.160 -12.616 1.00 58.72 97 THR A O 1
ATOM 744 N N . GLY A 1 98 ? 23.403 -21.544 -12.894 1.00 46.06 98 GLY A N 1
ATOM 745 C CA . GLY A 1 98 ? 23.272 -22.571 -11.863 1.00 46.06 98 GLY A CA 1
ATOM 746 C C . GLY A 1 98 ? 23.453 -21.993 -10.455 1.00 46.06 98 GLY A C 1
ATOM 747 O O . GLY A 1 98 ? 24.365 -21.216 -10.178 1.00 46.06 98 GLY A O 1
ATOM 748 N N . PHE A 1 99 ? 22.607 -22.386 -9.506 1.00 54.00 99 PHE A N 1
ATOM 749 C CA . PHE A 1 99 ? 23.055 -22.325 -8.116 1.00 54.00 99 PHE A CA 1
ATOM 750 C C . PHE A 1 99 ? 24.240 -23.291 -8.003 1.00 54.00 99 PHE A C 1
ATOM 752 O O . PHE A 1 99 ? 24.091 -24.430 -8.457 1.00 54.00 99 PHE A O 1
ATOM 759 N N . PRO A 1 100 ? 25.400 -22.907 -7.433 1.00 50.09 100 PRO A N 1
ATOM 760 C CA . PRO A 1 100 ? 26.389 -23.906 -7.071 1.00 50.09 100 PRO A CA 1
ATOM 761 C C . PRO A 1 100 ? 25.659 -24.879 -6.155 1.00 50.09 100 PRO A C 1
ATOM 763 O O . PRO A 1 100 ? 25.163 -24.480 -5.098 1.00 50.09 100 PRO A O 1
ATOM 766 N N . SER A 1 101 ? 25.498 -26.124 -6.608 1.00 47.38 101 SER A N 1
ATOM 767 C CA . SER A 1 101 ? 24.936 -27.185 -5.788 1.00 47.38 101 SER A CA 1
ATOM 768 C C . SER A 1 101 ? 25.692 -27.125 -4.474 1.00 47.38 101 SER A C 1
ATOM 770 O O . SER A 1 101 ? 26.919 -27.265 -4.482 1.00 47.38 101 SER A O 1
ATOM 772 N N . ALA A 1 102 ? 24.992 -26.833 -3.377 1.00 47.28 102 ALA A N 1
ATOM 773 C CA . ALA A 1 102 ? 25.561 -26.968 -2.055 1.00 47.28 102 ALA A CA 1
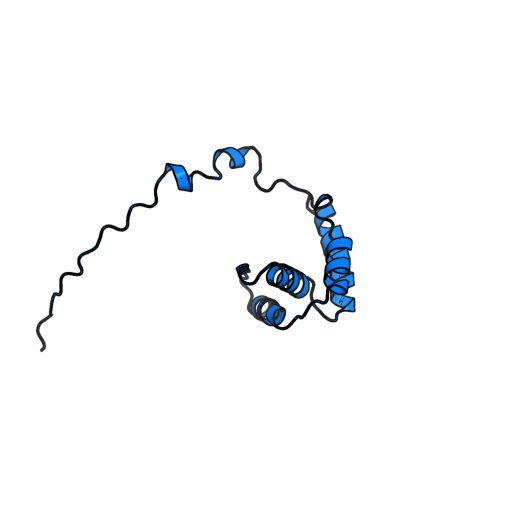ATOM 774 C C . ALA A 1 102 ? 25.959 -28.439 -1.946 1.00 47.28 102 ALA A C 1
ATOM 776 O O . ALA A 1 102 ? 25.116 -29.304 -1.714 1.00 47.28 102 ALA A O 1
ATOM 777 N N . GLY A 1 103 ? 27.229 -28.721 -2.248 1.00 38.75 103 GLY A N 1
ATOM 778 C CA . GLY A 1 103 ? 27.804 -30.037 -2.097 1.00 38.75 103 GLY A CA 1
ATOM 779 C C . GLY A 1 103 ? 27.476 -30.474 -0.687 1.00 38.75 103 GLY A C 1
ATOM 780 O O . GLY A 1 103 ? 27.612 -29.685 0.251 1.00 38.75 103 GLY A O 1
ATOM 781 N N . HIS A 1 104 ? 26.966 -31.694 -0.564 1.00 41.44 104 HIS A N 1
ATOM 782 C CA . HIS A 1 104 ? 26.797 -32.370 0.705 1.00 41.44 104 HIS A CA 1
ATOM 783 C C . HIS A 1 104 ? 28.103 -32.245 1.497 1.00 41.44 104 HIS A C 1
ATOM 785 O O . HIS A 1 104 ? 29.041 -33.013 1.312 1.00 41.44 104 HIS A O 1
ATOM 791 N N . ALA A 1 105 ? 28.181 -31.234 2.361 1.00 44.28 105 ALA A N 1
ATOM 792 C CA . ALA A 1 105 ? 29.210 -31.137 3.366 1.00 44.28 105 ALA A CA 1
ATOM 793 C C . ALA A 1 105 ? 28.831 -32.187 4.403 1.00 44.28 105 ALA A C 1
ATOM 795 O O . ALA A 1 105 ? 28.031 -31.935 5.309 1.00 44.28 105 ALA A O 1
ATOM 796 N N . GLU A 1 106 ? 29.353 -33.395 4.207 1.00 40.44 106 GLU A N 1
ATOM 797 C CA . GLU A 1 106 ? 29.465 -34.393 5.255 1.00 40.44 106 GLU A CA 1
ATOM 798 C C . GLU A 1 106 ? 30.063 -33.695 6.478 1.00 40.44 106 GLU A C 1
ATOM 800 O O . GLU A 1 106 ? 31.246 -33.349 6.528 1.00 40.44 106 GLU A O 1
ATOM 805 N N . ARG A 1 107 ? 29.213 -33.408 7.468 1.00 45.03 107 ARG A N 1
ATOM 806 C CA . ARG A 1 107 ? 29.664 -32.930 8.768 1.00 45.03 107 ARG A CA 1
ATOM 807 C C . ARG A 1 107 ? 30.385 -34.088 9.438 1.00 45.03 107 ARG A C 1
ATOM 809 O O . ARG A 1 107 ? 29.772 -34.906 10.118 1.00 45.03 107 ARG A O 1
ATOM 816 N N . GLY A 1 108 ? 31.698 -34.139 9.228 1.00 38.94 108 GLY A N 1
ATOM 817 C CA . GLY A 1 108 ? 32.618 -34.958 9.995 1.00 38.94 108 GLY A CA 1
ATOM 818 C C . GLY A 1 108 ? 32.443 -34.659 11.480 1.00 38.94 108 GLY A C 1
ATOM 819 O O . GLY A 1 108 ? 32.779 -33.580 11.968 1.00 38.94 108 GLY A O 1
ATOM 820 N N . HIS A 1 109 ? 31.891 -35.633 12.192 1.00 48.69 109 HIS A N 1
ATOM 821 C CA . HIS A 1 109 ? 31.760 -35.655 13.640 1.00 48.69 109 HIS A CA 1
ATOM 822 C C . HIS A 1 109 ? 33.151 -35.697 14.280 1.00 48.69 109 HIS A C 1
ATOM 824 O O . HIS A 1 109 ? 33.701 -36.770 14.520 1.00 48.69 109 HIS A O 1
ATOM 830 N N . ARG A 1 110 ? 33.753 -34.537 14.559 1.00 43.44 110 ARG A N 1
ATOM 831 C CA . ARG A 1 110 ? 34.911 -34.454 15.458 1.00 43.44 110 ARG A CA 1
ATOM 832 C C . ARG A 1 110 ? 34.419 -34.153 16.867 1.00 43.44 110 ARG A C 1
ATOM 834 O O . ARG A 1 110 ? 34.176 -33.006 17.227 1.00 43.44 110 ARG A O 1
ATOM 841 N N . ARG A 1 111 ? 34.289 -35.210 17.672 1.00 47.78 111 ARG A N 1
ATOM 842 C CA . ARG A 1 111 ? 34.272 -35.093 19.134 1.00 47.78 111 ARG A CA 1
ATOM 843 C C . ARG A 1 111 ? 35.628 -34.535 19.576 1.00 47.78 111 ARG A C 1
ATOM 845 O O . ARG A 1 111 ? 36.640 -35.211 19.424 1.00 47.78 111 ARG A O 1
ATOM 852 N N . GLY A 1 112 ? 35.647 -33.306 20.083 1.00 40.75 112 GLY A N 1
ATOM 853 C CA . GLY A 1 112 ? 36.792 -32.772 20.822 1.00 40.75 112 GLY A CA 1
ATOM 854 C C . GLY A 1 112 ? 36.898 -33.430 22.207 1.00 40.75 112 GLY A C 1
ATOM 855 O O . GLY A 1 112 ? 35.866 -33.837 22.756 1.00 40.75 112 GLY A O 1
ATOM 856 N N . PRO A 1 113 ? 38.108 -33.576 22.772 1.00 45.09 113 PRO A N 1
ATOM 857 C CA . PRO A 1 113 ? 38.284 -34.177 24.084 1.00 45.09 113 PRO A CA 1
ATOM 858 C C . PRO A 1 113 ? 37.793 -33.213 25.168 1.00 45.09 113 PRO A C 1
ATOM 860 O O . PRO A 1 113 ? 38.065 -32.015 25.120 1.00 45.09 113 PRO A O 1
ATOM 863 N N . ARG A 1 114 ? 37.048 -33.756 26.135 1.00 42.31 114 ARG A N 1
ATOM 864 C CA . ARG A 1 114 ? 36.696 -33.052 27.369 1.00 42.31 114 ARG A CA 1
ATOM 865 C C . ARG A 1 114 ? 37.961 -32.880 28.210 1.00 42.31 114 ARG A C 1
ATOM 867 O O . ARG A 1 114 ? 38.636 -33.874 28.475 1.00 42.31 114 ARG A O 1
ATOM 874 N N . ALA A 1 115 ? 38.223 -31.647 28.621 1.00 52.41 115 ALA A N 1
ATOM 875 C CA . ALA A 1 115 ? 38.990 -31.310 29.812 1.00 52.41 115 ALA A CA 1
ATOM 876 C C . ALA A 1 115 ? 38.030 -30.614 30.781 1.00 52.41 115 ALA A C 1
ATOM 878 O O . ALA A 1 115 ? 37.157 -29.868 30.275 1.00 52.41 115 ALA A O 1
#

Secondary structure (DSSP, 8-state):
-HHHHHHHHHHHHHHHHHTT--HHHHHHHHHHTT-TT-------S-HHHHHHHHGGGG----HHHHHHHHHHS-GGG--S-SS-HHHHTTTTTTTTS--------------PPP-